Protein 2FO3 (pdb70)

Solvent-accessible surface area: 6412 Å² total; per-residue (Å²): 109,55,20,121,131,11,39,119,50,1,112,116,93,64,6,98,58,8,90,37,92,62,75,118,132,56,142,77,24,2,38,0,81,4,49,3,42,82,112,33,150,9,39,124,79,78,28,88,3,47,0,45,3,30,128,85,20,36,127,112,41,4,95,10,51,3,57,118,170,19,2,186,47,130,76,14,66,105,89,0,66,23,88,35,65,65,24,40,151,86,35,86,54,93,30,36,1,7,26,0,0,86,31,1,6,78,39,9,75

Sequence (109 aa):
YRI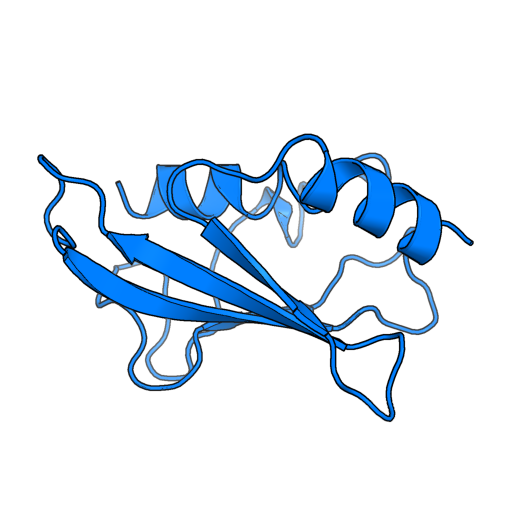QKELHNFLNNPPINCTLDVHPNNIRIWIVKYVGLENTIYANEVYKLKIIFPDDYPLKPPIVYFLQKPPKHTHVYSNGDICLSLLGDDYNPSLLSISGLLVLSIISMLS

CATH classification: 3.10.110.10

Radius of gyration: 13.15 Å; Cα contacts (8 Å, |Δi|>4): 181; chains: 1; bounding box: 30×34×29 Å

Structure (mmCIF, N/CA/C/O backbone):
data_2FO3
#
_entry.id   2FO3
#
_cell.length_a   58.004
_cell.length_b   58.004
_cell.length_c   117.114
_cell.angle_alpha   90.00
_cell.angle_beta   90.00
_cell.angle_gamma   120.00
#
_symmetry.space_group_name_H-M   'P 63 2 2'
#
loop_
_entity.id
_entity.type
_entity.pdbx_description
1 polymer 'Ubiquitin-conjugating enzyme'
2 water water
#
loop_
_atom_site.group_PDB
_atom_site.id
_atom_site.type_symbol
_atom_site.label_atom_id
_atom_site.label_alt_id
_atom_site.label_comp_id
_atom_site.label_asym_id
_atom_site.label_entity_id
_atom_site.label_seq_id
_atom_site.pdbx_PDB_ins_code
_atom_site.Cartn_x
_atom_site.Cartn_y
_atom_site.Cartn_z
_atom_site.occupancy
_atom_site.B_iso_or_equiv
_atom_site.auth_seq_id
_atom_site.auth_comp_id
_atom_site.auth_asym_id
_atom_site.auth_atom_id
_atom_site.pdbx_PDB_model_num
ATOM 1 N N . TYR A 1 9 ? 3.334 16.683 4.129 1.00 35.38 9 TYR A N 1
ATOM 2 C CA . TYR A 1 9 ? 2.423 17.727 3.514 1.00 30.68 9 TYR A CA 1
ATOM 3 C C . TYR A 1 9 ? 2.574 19.099 4.197 1.00 33.79 9 TYR A C 1
ATOM 4 O O . TYR A 1 9 ? 2.747 20.150 3.539 1.00 31.30 9 TYR A O 1
ATOM 6 N N . ARG A 1 10 ? 2.481 19.093 5.526 1.00 31.80 10 ARG A N 1
ATOM 7 C CA . ARG A 1 10 ? 2.725 20.299 6.294 1.00 32.59 10 ARG A CA 1
ATOM 8 C C . ARG A 1 10 ? 4.220 20.744 6.164 1.00 27.96 10 ARG A C 1
ATOM 9 O O . ARG A 1 10 ? 4.508 21.941 6.124 1.00 30.24 10 ARG A O 1
ATOM 17 N N . ILE A 1 11 ? 5.137 19.779 6.060 1.00 26.51 11 ILE A N 1
ATOM 18 C CA . ILE A 1 11 ? 6.571 20.085 5.890 1.00 27.97 11 ILE A CA 1
ATOM 19 C C . ILE A 1 11 ? 6.796 20.902 4.589 1.00 27.84 11 ILE A C 1
ATOM 20 O O . ILE A 1 11 ? 7.501 21.927 4.594 1.00 26.53 11 ILE A O 1
ATOM 25 N N . GLN A 1 12 ? 6.160 20.467 3.501 1.00 27.73 12 GLN A N 1
ATOM 26 C CA . GLN A 1 12 ? 6.252 21.207 2.209 1.00 27.80 12 GLN A CA 1
ATOM 27 C C . GLN A 1 12 ? 5.706 22.651 2.325 1.00 23.03 12 GLN A C 1
ATOM 28 O O . GLN A 1 12 ? 6.302 23.606 1.800 1.00 23.68 12 GLN A O 1
ATOM 34 N N . LYS A 1 13 ? 4.584 22.809 3.035 1.00 21.54 13 LYS A N 1
ATOM 35 C CA . LYS A 1 13 ? 3.997 24.135 3.281 1.00 24.48 13 LYS A CA 1
ATOM 36 C C . LYS A 1 13 ? 4.974 25.023 4.064 1.00 25.36 13 LYS A C 1
ATOM 37 O O . LYS A 1 13 ? 5.210 26.190 3.725 1.00 23.65 13 LYS A O 1
ATOM 43 N N . GLU A 1 14 ? 5.554 24.460 5.128 1.00 23.59 14 GLU A N 1
ATOM 44 C CA . GLU A 1 14 ? 6.575 25.185 5.909 1.00 22.12 14 GLU A CA 1
ATOM 45 C C . GLU A 1 14 ? 7.825 25.546 5.064 1.00 18.69 14 GLU A C 1
ATOM 46 O O . GLU A 1 14 ? 8.414 26.648 5.227 1.00 20.84 14 GLU A O 1
ATOM 52 N N . LEU A 1 15 ? 8.228 24.624 4.185 1.00 25.77 15 LEU A N 1
ATOM 53 C CA . LEU A 1 15 ? 9.393 24.840 3.307 1.00 24.23 15 LEU A CA 1
ATOM 54 C C . LEU A 1 15 ? 9.155 26.051 2.398 1.00 23.36 15 LEU A C 1
ATOM 55 O O . LEU A 1 15 ? 9.985 26.943 2.337 1.00 21.95 15 LEU A O 1
ATOM 60 N N . HIS A 1 16 ? 8.004 26.072 1.714 1.00 25.62 16 HIS A N 1
ATOM 61 C CA . HIS A 1 16 ? 7.578 27.262 0.955 1.00 24.49 16 HIS A CA 1
ATOM 62 C C . HIS A 1 16 ? 7.615 28.502 1.819 1.00 23.32 16 HIS A C 1
ATOM 63 O O . HIS A 1 16 ? 8.152 29.532 1.427 1.00 24.06 16 HIS A O 1
ATOM 70 N N . ASN A 1 17 ? 7.027 28.416 3.015 1.00 24.31 17 ASN A N 1
ATOM 71 C CA . ASN A 1 17 ? 6.977 29.600 3.875 1.00 23.16 17 ASN A CA 1
ATOM 72 C C . ASN A 1 17 ? 8.330 30.130 4.259 1.00 24.71 17 ASN A C 1
ATOM 73 O O . ASN A 1 17 ? 8.559 31.354 4.223 1.00 26.68 17 ASN A O 1
ATOM 78 N N . PHE A 1 18 ? 9.233 29.214 4.626 1.00 23.89 18 PHE A N 1
ATOM 79 C CA . PHE A 1 18 ? 10.574 29.553 5.030 1.00 23.47 18 PHE A CA 1
ATOM 80 C C . PHE A 1 18 ? 11.368 30.137 3.850 1.00 25.00 18 PHE A C 1
ATOM 81 O O . PHE A 1 18 ? 12.049 31.135 4.004 1.00 24.82 18 PHE A O 1
ATOM 89 N N . LEU A 1 19 ? 11.269 29.512 2.679 1.00 25.12 19 LEU A N 1
ATOM 90 C CA . LEU A 1 19 ? 12.041 30.001 1.507 1.00 27.28 19 LEU A CA 1
ATOM 91 C C . LEU A 1 19 ? 11.531 31.336 1.056 1.00 29.28 19 LEU A C 1
ATOM 92 O O . LEU A 1 19 ? 12.303 32.192 0.656 1.00 28.05 19 LEU A O 1
ATOM 97 N N . ASN A 1 20 ? 10.214 31.507 1.115 1.00 31.99 20 ASN A N 1
ATOM 98 C CA . ASN A 1 20 ? 9.599 32.775 0.706 1.00 37.39 20 ASN A CA 1
ATOM 99 C C . ASN A 1 20 ? 9.751 33.884 1.760 1.00 39.19 20 ASN A C 1
ATOM 100 O O . ASN A 1 20 ? 9.979 35.062 1.425 1.00 39.67 20 ASN A O 1
ATOM 105 N N . ASN A 1 21 ? 9.699 33.499 3.033 1.00 36.70 21 ASN A N 1
ATOM 106 C CA . ASN A 1 21 ? 9.798 34.451 4.124 1.00 38.01 21 ASN A CA 1
ATOM 107 C C . ASN A 1 21 ? 10.790 33.950 5.179 1.00 36.07 21 ASN A C 1
ATOM 108 O O . ASN A 1 21 ? 10.377 33.556 6.290 1.00 37.79 21 ASN A O 1
ATOM 113 N N . PRO A 1 22 ? 12.105 33.959 4.847 1.00 34.55 22 PRO A N 1
ATOM 114 C CA . PRO A 1 22 ? 13.078 33.419 5.807 1.00 32.65 22 PRO A CA 1
ATOM 115 C C . PRO A 1 22 ? 13.278 34.366 6.985 1.00 31.25 22 PRO A C 1
ATOM 116 O O . PRO A 1 22 ? 13.188 35.583 6.808 1.00 34.97 22 PRO A O 1
ATOM 120 N N . PRO A 1 23 ? 13.555 33.827 8.180 1.00 31.99 23 PRO A N 1
ATOM 121 C CA . PRO A 1 23 ? 13.877 34.709 9.298 1.00 29.83 23 PRO A CA 1
ATOM 122 C C . PRO A 1 23 ? 15.089 35.569 8.961 1.00 30.75 23 PRO A C 1
ATOM 123 O O . PRO A 1 23 ? 15.953 35.155 8.171 1.00 28.4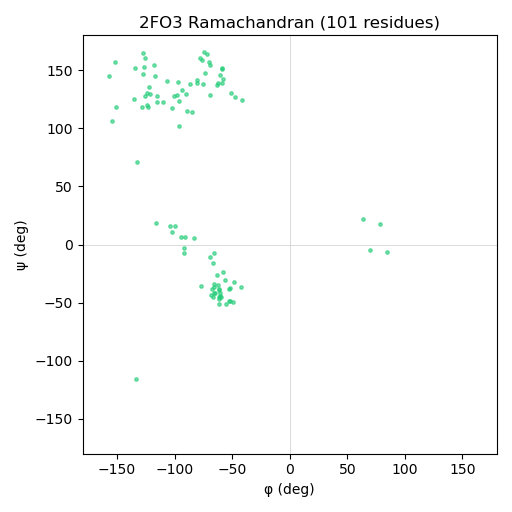6 23 PRO A O 1
ATOM 127 N N . ILE A 1 24 ? 15.168 36.748 9.560 1.00 31.67 24 ILE A N 1
ATOM 128 C CA . ILE A 1 24 ? 16.314 37.655 9.365 1.00 31.53 24 ILE A CA 1
ATOM 129 C C . ILE A 1 24 ? 17.703 36.984 9.592 1.00 33.22 24 ILE A C 1
ATOM 130 O O . ILE A 1 24 ? 17.947 36.306 10.620 1.00 30.63 24 ILE A O 1
ATOM 135 N N . ASN A 1 25 ? 18.603 37.180 8.612 1.00 31.08 25 ASN A N 1
ATOM 136 C CA . ASN A 1 25 ? 19.972 36.630 8.643 1.00 27.02 25 ASN A CA 1
ATOM 137 C C . ASN A 1 25 ? 20.048 35.091 8.640 1.00 27.61 25 ASN A C 1
ATOM 138 O O . ASN A 1 25 ? 21.051 34.521 9.088 1.00 29.49 25 ASN A O 1
ATOM 143 N N . CYS A 1 26 ? 18.988 34.434 8.167 1.00 28.25 26 CYS A N 1
ATOM 144 C CA . CYS A 1 26 ? 18.941 32.986 8.100 1.00 27.81 26 CYS A CA 1
ATOM 145 C C . CYS A 1 26 ? 18.816 32.481 6.678 1.00 29.49 26 CYS A C 1
ATOM 146 O O . CYS A 1 26 ? 18.149 33.099 5.842 1.00 29.27 26 CYS A O 1
ATOM 149 N N . THR A 1 27 ? 19.439 31.350 6.417 1.00 27.66 27 THR A N 1
ATOM 150 C CA . THR A 1 27 ? 19.302 30.671 5.151 1.00 26.47 27 THR A CA 1
ATOM 151 C C . THR A 1 27 ? 19.083 29.194 5.454 1.00 28.58 27 THR A C 1
ATOM 152 O O . THR A 1 27 ? 19.533 28.675 6.495 1.00 30.34 27 THR A O 1
ATOM 156 N N . LEU A 1 28 ? 18.394 28.522 4.560 1.00 24.97 28 LEU A N 1
ATOM 157 C CA . LEU A 1 28 ? 17.987 27.152 4.808 1.00 24.07 28 LEU A CA 1
ATOM 158 C C . LEU A 1 28 ? 18.770 26.154 4.017 1.00 26.34 28 LEU A C 1
ATOM 159 O O . LEU A 1 28 ? 19.075 26.382 2.852 1.00 26.93 28 LEU A O 1
ATOM 164 N N . ASP A 1 29 ? 19.094 25.038 4.655 1.00 24.13 29 ASP A N 1
ATOM 165 C CA . ASP A 1 29 ? 19.470 23.832 3.918 1.00 28.02 29 ASP A CA 1
ATOM 166 C C . ASP A 1 29 ? 18.598 22.673 4.367 1.00 26.55 29 ASP A C 1
ATOM 167 O O . ASP A 1 29 ? 17.966 22.733 5.441 1.00 25.64 29 ASP A O 1
ATOM 172 N N . VAL A 1 30 ? 18.523 21.637 3.546 1.00 21.55 30 VAL A N 1
ATOM 173 C CA . VAL A 1 30 ? 17.780 20.437 3.899 1.00 23.50 30 VAL A CA 1
ATOM 174 C C . VAL A 1 30 ? 18.682 19.205 3.747 1.00 24.81 30 VAL A C 1
ATOM 175 O O . VAL A 1 30 ? 19.621 19.210 2.932 1.00 24.78 30 VAL A O 1
ATOM 179 N N . HIS A 1 31 ? 18.412 18.159 4.512 1.00 25.47 31 HIS A N 1
ATOM 180 C CA . HIS A 1 31 ? 19.185 16.924 4.345 1.00 28.23 31 HIS A CA 1
ATOM 181 C C . HIS A 1 31 ? 18.827 16.260 2.996 1.00 26.77 31 HIS A C 1
ATOM 182 O O . HIS A 1 31 ? 17.645 16.054 2.713 1.00 26.05 31 HIS A O 1
ATOM 189 N N . PRO A 1 32 ? 19.855 15.916 2.158 1.00 29.52 32 PRO A N 1
ATOM 190 C CA . PRO A 1 32 ? 19.577 15.342 0.803 1.00 28.15 32 PRO A CA 1
ATOM 191 C C . PRO A 1 32 ? 18.847 14.002 0.844 1.00 29.28 32 PRO A C 1
ATOM 192 O O . PRO A 1 32 ? 18.151 13.644 -0.120 1.00 32.26 32 PRO A O 1
ATOM 196 N N . ASN A 1 33 ? 19.017 13.255 1.942 1.00 26.98 33 ASN A N 1
ATOM 197 C CA . ASN A 1 33 ? 18.393 11.913 2.083 1.00 31.13 33 ASN A CA 1
ATOM 198 C C . ASN A 1 33 ? 17.366 11.793 3.214 1.00 30.79 33 ASN A C 1
ATOM 199 O O . ASN A 1 33 ? 17.057 10.688 3.652 1.00 28.69 33 ASN A O 1
ATOM 204 N N . ASN A 1 34 ? 16.850 12.920 3.699 1.00 28.25 34 ASN A N 1
ATOM 205 C CA . ASN A 1 34 ? 15.860 12.885 4.788 1.00 26.11 34 ASN A CA 1
ATOM 206 C C . ASN A 1 34 ? 15.002 14.169 4.707 1.00 25.05 34 ASN A C 1
ATOM 207 O O . ASN A 1 34 ? 15.482 15.277 5.004 1.00 26.22 34 ASN A O 1
ATOM 212 N N . ILE A 1 35 ? 13.769 14.012 4.253 1.00 26.92 35 ILE A N 1
ATOM 213 C CA . ILE A 1 35 ? 12.857 15.157 4.095 1.00 31.33 35 ILE A CA 1
ATOM 214 C C . ILE A 1 35 ? 12.489 15.767 5.457 1.00 29.89 35 ILE A C 1
ATOM 215 O O . ILE A 1 35 ? 11.972 16.883 5.526 1.00 31.02 35 ILE A O 1
ATOM 220 N N . ARG A 1 36 ? 12.752 15.012 6.524 1.00 28.50 36 ARG A N 1
ATOM 221 C CA . ARG A 1 36 ? 12.343 15.412 7.880 1.00 28.90 36 ARG A CA 1
ATOM 222 C C . ARG A 1 36 ? 13.430 16.152 8.668 1.00 26.19 36 ARG A C 1
ATOM 223 O O . ARG A 1 36 ? 13.245 16.462 9.851 1.00 27.06 36 ARG A O 1
ATOM 231 N N . ILE A 1 37 ? 14.554 16.466 8.017 1.00 25.59 37 ILE A N 1
ATOM 232 C CA . ILE A 1 37 ? 15.630 17.225 8.676 1.00 26.33 37 ILE A CA 1
ATOM 233 C C . ILE A 1 37 ? 16.028 18.486 7.870 1.00 26.39 37 ILE A C 1
ATOM 234 O O . ILE A 1 37 ? 16.331 18.395 6.662 1.00 24.48 37 ILE A O 1
ATOM 239 N N . TRP A 1 38 ? 16.033 19.633 8.549 1.00 23.01 38 TRP A N 1
ATOM 240 C CA . TRP A 1 38 ? 16.513 20.906 8.001 1.00 20.87 38 TRP A CA 1
ATOM 241 C C . TRP A 1 38 ? 17.698 21.393 8.811 1.00 20.80 38 TRP A C 1
ATOM 242 O O . TRP A 1 38 ? 17.817 21.087 9.987 1.00 23.79 38 TRP A O 1
ATOM 253 N N . ILE A 1 39 ? 18.552 22.195 8.197 1.00 20.96 39 ILE A N 1
ATOM 254 C CA . ILE A 1 39 ? 19.618 22.879 8.905 1.00 25.02 39 ILE A CA 1
ATOM 255 C C . ILE A 1 39 ? 19.517 24.338 8.532 1.00 24.47 39 ILE A C 1
ATOM 256 O O . ILE A 1 39 ? 19.647 24.712 7.354 1.00 21.91 39 ILE A O 1
ATOM 261 N N . VAL A 1 40 ? 19.276 25.154 9.539 1.00 21.73 40 VAL A N 1
ATOM 262 C CA . VAL A 1 40 ? 19.199 26.595 9.363 1.00 24.00 40 VAL A CA 1
ATOM 263 C C . VAL A 1 40 ? 20.511 27.273 9.794 1.00 26.18 40 VAL A C 1
ATOM 264 O O . VAL A 1 40 ? 21.022 27.052 10.913 1.00 26.67 40 VAL A O 1
ATOM 268 N N . LYS A 1 41 ? 21.065 28.088 8.902 1.00 21.77 41 LYS A N 1
ATOM 269 C CA . LYS A 1 41 ? 22.252 28.894 9.203 1.00 25.54 41 LYS A CA 1
ATOM 270 C C . LYS A 1 41 ? 21.841 30.308 9.623 1.00 25.35 41 LYS A C 1
ATOM 271 O O . LYS A 1 41 ? 21.142 31.000 8.888 1.00 26.85 41 LYS A O 1
ATOM 277 N N . TYR A 1 42 ? 22.267 30.716 10.808 1.00 23.30 42 TYR A N 1
ATOM 278 C CA . TYR A 1 42 ? 22.025 32.053 11.288 1.00 27.20 42 TYR A CA 1
ATOM 279 C C . TYR A 1 42 ? 23.352 32.773 11.428 1.00 28.79 42 TYR A C 1
ATOM 280 O O . TYR A 1 42 ? 24.287 32.255 12.034 1.00 28.45 42 TYR A O 1
ATOM 289 N N . VAL A 1 43 ? 23.438 33.959 10.823 1.00 31.34 43 VAL A N 1
ATOM 290 C CA . VAL A 1 43 ? 24.609 34.834 10.990 1.00 31.02 43 VAL A CA 1
ATOM 291 C C . VAL A 1 43 ? 24.202 35.904 11.969 1.00 32.59 43 VAL A C 1
ATOM 292 O O . VAL A 1 43 ? 23.269 36.651 11.716 1.00 33.96 43 VAL A O 1
ATOM 296 N N . GLY A 1 44 ? 24.884 35.940 13.107 1.00 33.89 44 GLY A N 1
ATOM 297 C CA . GLY A 1 44 ? 24.575 36.858 14.205 1.00 34.66 44 GLY A CA 1
ATOM 298 C C . GLY A 1 44 ? 24.365 38.289 13.766 1.00 37.31 44 GLY A C 1
ATOM 299 O O . GLY A 1 44 ? 25.209 38.881 13.062 1.00 34.78 44 GLY A O 1
ATOM 300 N N . LEU A 1 45 ? 23.237 38.843 14.166 1.00 33.29 45 LEU A N 1
ATOM 301 C CA . LEU A 1 45 ? 22.911 40.224 13.823 1.00 36.55 45 LEU A CA 1
ATOM 302 C C . LEU A 1 45 ? 23.885 41.259 14.378 1.00 38.20 45 LEU A C 1
ATOM 303 O O . LEU A 1 45 ? 24.348 41.165 15.525 1.00 38.45 45 LEU A O 1
ATOM 308 N N . GLU A 1 46 ? 24.191 42.247 13.549 1.00 42.18 46 GLU A N 1
ATOM 309 C CA . GLU A 1 46 ? 24.932 43.420 13.998 1.00 46.94 46 GLU A CA 1
ATOM 310 C C . GLU A 1 46 ? 24.133 44.059 15.146 1.00 46.06 46 GLU A C 1
ATOM 311 O O . GLU A 1 46 ? 22.898 44.053 15.133 1.00 48.16 46 GLU A O 1
ATOM 313 N N . ASN A 1 47 ? 24.846 44.560 16.151 1.00 48.14 47 ASN A N 1
ATOM 314 C CA . ASN A 1 47 ? 24.237 45.211 17.327 1.00 48.60 47 ASN A CA 1
ATOM 315 C C . ASN A 1 47 ? 23.662 44.233 18.370 1.00 47.63 47 ASN A C 1
ATOM 316 O O . ASN A 1 47 ? 22.844 44.613 19.216 1.00 47.25 47 ASN A O 1
ATOM 318 N N . THR A 1 48 ? 24.089 42.974 18.280 1.00 45.58 48 THR A N 1
ATOM 319 C CA . THR A 1 48 ? 23.799 41.964 19.300 1.00 43.51 48 THR A CA 1
ATOM 320 C C . THR A 1 48 ? 25.152 41.374 19.685 1.00 42.74 48 THR A C 1
ATOM 321 O O . THR A 1 48 ? 26.136 41.568 18.963 1.00 40.13 48 THR A O 1
ATOM 325 N N . ILE A 1 49 ? 25.210 40.659 20.810 1.00 44.45 49 ILE A N 1
ATOM 326 C CA . ILE A 1 49 ? 26.477 40.081 21.281 1.00 46.91 49 ILE A CA 1
ATOM 327 C C . ILE A 1 49 ? 27.005 38.917 20.403 1.00 46.46 49 ILE A C 1
ATOM 328 O O . ILE A 1 49 ? 28.155 38.483 20.557 1.00 47.67 49 ILE A O 1
ATOM 333 N N . TYR A 1 50 ? 26.174 38.424 19.486 1.00 42.73 50 TYR A N 1
ATOM 334 C CA . TYR A 1 50 ? 26.581 37.334 18.589 1.00 39.38 50 TYR A CA 1
ATOM 335 C C . TYR A 1 50 ? 26.924 37.829 17.182 1.00 39.00 50 TYR A C 1
ATOM 336 O O . TYR A 1 50 ? 27.072 37.027 16.258 1.00 35.32 50 TYR A O 1
ATOM 345 N N . ALA A 1 51 ? 27.031 39.144 17.030 1.00 40.53 51 ALA A N 1
ATOM 346 C CA . ALA A 1 51 ? 27.310 39.790 15.729 1.00 42.53 51 ALA A CA 1
ATOM 347 C C . ALA A 1 51 ? 28.363 39.072 14.887 1.00 41.97 51 ALA A C 1
ATOM 348 O O . ALA A 1 51 ? 29.476 38.816 15.359 1.00 41.92 51 ALA A O 1
ATOM 350 N N . ASN A 1 52 ? 27.979 38.728 13.649 1.00 40.26 52 ASN A N 1
ATOM 351 C CA . ASN A 1 52 ? 28.869 38.110 12.657 1.00 43.59 52 ASN A CA 1
ATOM 352 C C . ASN A 1 52 ? 29.296 36.666 12.944 1.00 44.15 52 ASN A C 1
ATOM 353 O O . ASN A 1 52 ? 29.970 36.053 12.125 1.00 46.71 52 ASN A O 1
ATOM 358 N N . GLU A 1 53 ? 28.905 36.130 14.099 1.00 41.54 53 GLU A N 1
ATOM 359 C CA . GLU A 1 53 ? 29.198 34.736 14.435 1.00 40.66 53 GLU A CA 1
ATOM 360 C C . GLU A 1 53 ? 28.186 33.812 13.737 1.00 36.98 53 GLU A C 1
ATOM 361 O O . GLU A 1 53 ? 27.007 34.132 13.656 1.00 38.82 53 GLU A O 1
ATOM 367 N N . VAL A 1 54 ? 28.647 32.665 13.247 1.00 33.29 54 VAL A N 1
ATOM 368 C CA . VAL A 1 54 ? 27.768 31.748 12.535 1.00 34.72 54 VAL A CA 1
ATOM 369 C C . VAL A 1 54 ? 27.297 30.666 13.471 1.00 35.86 54 VAL A C 1
ATOM 370 O O . VAL A 1 54 ? 28.111 30.055 14.169 1.00 34.59 54 VAL A O 1
ATOM 374 N N . TYR A 1 55 ? 25.972 30.463 13.516 1.00 30.60 55 TYR A N 1
ATOM 375 C CA . TYR A 1 55 ? 25.378 29.358 14.262 1.00 32.54 55 TYR A CA 1
ATOM 376 C C . TYR A 1 55 ? 24.443 28.562 13.370 1.00 30.25 55 TYR A C 1
ATOM 377 O O . TYR A 1 55 ? 23.794 29.109 12.471 1.00 33.28 55 TYR A O 1
ATOM 386 N N . LYS A 1 56 ? 24.385 27.265 13.611 1.00 29.42 56 LYS A N 1
ATOM 387 C CA . LYS A 1 56 ? 23.560 26.374 12.821 1.00 27.14 56 LYS A CA 1
ATOM 388 C C . LYS A 1 56 ? 22.562 25.655 13.702 1.00 29.88 56 LYS A C 1
ATOM 389 O O . LYS A 1 56 ? 22.915 25.075 14.716 1.00 29.68 56 LYS A O 1
ATOM 395 N N . LEU A 1 57 ? 21.314 25.700 13.281 1.00 24.43 57 LEU A N 1
ATOM 396 C CA . LEU A 1 57 ? 20.200 25.124 14.025 1.00 27.38 57 LEU A CA 1
ATOM 397 C C . LEU A 1 57 ? 19.693 23.899 13.269 1.00 25.52 57 LEU A C 1
ATOM 398 O O . LEU A 1 57 ? 19.290 23.984 12.069 1.00 28.06 57 LEU A O 1
ATOM 403 N N . LYS A 1 58 ? 19.692 22.760 13.938 1.00 21.30 58 LYS A N 1
ATOM 404 C CA . LYS A 1 58 ? 19.146 21.546 13.330 1.00 22.39 58 LYS A CA 1
ATOM 405 C C . LYS A 1 58 ? 17.680 21.386 13.736 1.00 24.58 58 LYS A C 1
ATOM 406 O O . LYS A 1 58 ? 17.340 21.531 14.914 1.00 23.14 58 LYS A O 1
ATOM 412 N N . ILE A 1 59 ? 16.844 21.096 12.755 1.00 23.06 59 ILE A N 1
ATOM 413 C CA . ILE A 1 59 ? 15.411 20.977 12.933 1.00 22.14 59 ILE A CA 1
ATOM 414 C C . ILE A 1 59 ? 14.948 19.610 12.475 1.00 25.10 59 ILE A C 1
ATOM 415 O O . ILE A 1 59 ? 15.119 19.245 11.326 1.00 25.72 59 ILE A O 1
ATOM 420 N N . ILE A 1 60 ? 14.387 18.833 13.401 1.00 22.95 60 ILE A N 1
ATOM 421 C CA . ILE A 1 60 ? 13.892 17.499 13.062 1.00 22.29 60 ILE A CA 1
ATOM 422 C C . ILE A 1 60 ? 12.400 17.412 13.227 1.00 25.40 60 ILE A C 1
ATOM 423 O O . ILE A 1 60 ? 11.863 17.650 14.330 1.00 24.50 60 ILE A O 1
ATOM 428 N N . PHE A 1 61 ? 11.717 17.053 12.152 1.00 21.48 61 PHE A N 1
ATOM 429 C CA . PHE A 1 61 ? 10.263 16.861 12.202 1.00 22.26 61 PHE A CA 1
ATOM 430 C C . PHE A 1 61 ? 9.925 15.412 12.574 1.00 24.97 61 PHE A C 1
ATOM 431 O O . PHE A 1 61 ? 10.247 14.491 11.803 1.00 29.21 61 PHE A O 1
ATOM 439 N N . PRO A 1 62 ? 9.298 15.210 13.762 1.00 24.95 62 PRO A N 1
ATOM 440 C CA . PRO A 1 62 ? 8.929 13.873 14.201 1.00 29.64 62 PRO A CA 1
ATOM 441 C C . PRO A 1 62 ? 7.755 13.326 13.389 1.00 32.48 62 PRO A C 1
ATOM 442 O O . PRO A 1 62 ? 7.056 14.073 12.687 1.00 28.85 62 PRO A O 1
ATOM 446 N N . ASP A 1 63 ? 7.551 12.021 13.481 1.00 35.97 63 ASP A N 1
ATOM 447 C CA . ASP A 1 63 ? 6.487 11.372 12.754 1.00 39.07 63 ASP A CA 1
ATOM 448 C C . ASP A 1 63 ? 5.082 11.952 13.042 1.00 38.92 63 ASP A C 1
ATOM 449 O O . ASP A 1 63 ? 4.199 11.918 12.163 1.00 40.32 63 ASP A O 1
ATOM 454 N N . ASP A 1 64 ? 4.880 12.455 14.260 1.00 37.11 64 ASP A N 1
ATOM 455 C CA . ASP A 1 64 ? 3.593 13.048 14.671 1.00 37.36 64 ASP A CA 1
ATOM 456 C C . ASP A 1 64 ? 3.494 14.561 14.416 1.00 34.99 64 ASP A C 1
ATOM 457 O O . ASP A 1 64 ? 2.515 15.210 14.840 1.00 33.68 64 ASP A O 1
ATOM 462 N N . TYR A 1 65 ? 4.504 15.125 13.740 1.00 28.77 65 TYR A N 1
ATOM 463 C CA . TYR A 1 65 ? 4.451 16.536 13.345 1.00 28.51 65 TYR A CA 1
ATOM 464 C C . TYR A 1 65 ? 3.199 16.751 12.457 1.00 28.29 65 TYR A C 1
ATOM 465 O O . TYR A 1 65 ? 2.919 15.930 11.561 1.00 30.94 65 TYR A O 1
ATOM 474 N N . PRO A 1 66 ? 2.470 17.875 12.648 1.00 29.99 66 PRO A N 1
ATOM 475 C CA . PRO A 1 66 ? 2.680 19.041 13.486 1.00 26.99 66 PRO A CA 1
ATOM 476 C C . PRO A 1 66 ? 2.066 19.016 14.901 1.00 26.16 66 PRO A C 1
ATOM 477 O O . PRO A 1 66 ? 2.267 19.960 15.656 1.00 27.93 66 PRO A O 1
ATOM 481 N N . LEU A 1 67 ? 1.335 17.966 15.254 1.00 26.75 67 LEU A N 1
ATOM 482 C CA . LEU A 1 67 ? 0.734 17.888 16.603 1.00 26.67 67 LEU A CA 1
ATOM 483 C C . LEU A 1 67 ? 1.837 17.793 17.645 1.00 26.41 67 LEU A C 1
ATOM 484 O O . LEU A 1 67 ? 1.754 18.366 18.715 1.00 26.69 67 LEU A O 1
ATOM 489 N N .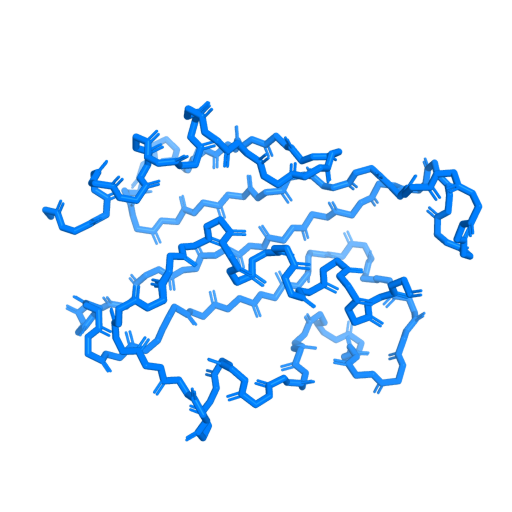 LYS A 1 68 ? 2.894 17.089 17.296 1.00 28.04 68 LYS A N 1
ATOM 490 C CA . LYS A 1 68 ? 4.089 17.098 18.103 1.00 33.18 68 LYS A CA 1
ATOM 491 C C . LYS A 1 68 ? 5.068 18.128 17.502 1.00 30.75 68 LYS A C 1
ATOM 492 O O . LYS A 1 68 ? 5.175 18.255 16.262 1.00 28.60 68 LYS A O 1
ATOM 498 N N . PRO A 1 69 ? 5.750 18.892 18.376 1.00 29.24 69 PRO A N 1
ATOM 499 C CA . PRO A 1 69 ? 6.633 19.958 17.922 1.00 28.20 69 PRO A CA 1
ATOM 500 C C . PRO A 1 69 ? 7.900 19.443 17.232 1.00 27.19 69 PRO A C 1
ATOM 501 O O . PRO A 1 69 ? 8.326 18.283 17.478 1.00 23.84 69 PRO A O 1
ATOM 505 N N . PRO A 1 70 ? 8.520 20.289 16.378 1.00 27.74 70 PRO A N 1
ATOM 506 C CA . PRO A 1 70 ? 9.782 19.814 15.805 1.00 27.15 70 PRO A CA 1
ATOM 507 C C . PRO A 1 70 ? 10.818 19.781 16.923 1.00 24.71 70 PRO A C 1
ATOM 508 O O . PRO A 1 70 ? 10.663 20.493 17.939 1.00 24.36 70 PRO A O 1
ATOM 512 N N . ILE A 1 71 ? 11.826 18.940 16.789 1.00 24.74 71 ILE A N 1
ATOM 513 C CA . ILE A 1 71 ? 12.954 18.993 17.721 1.00 27.41 71 ILE A CA 1
ATOM 514 C C . ILE A 1 71 ? 13.968 19.976 17.111 1.00 26.53 71 ILE A C 1
ATOM 515 O O . ILE A 1 71 ? 14.315 19.864 15.905 1.00 25.48 71 ILE A O 1
ATOM 520 N N . VAL A 1 72 ? 14.428 20.946 17.910 1.00 23.34 72 VAL A N 1
ATOM 521 C CA . VAL A 1 72 ? 15.324 22.029 17.395 1.00 27.04 72 VAL A CA 1
ATOM 522 C C . VAL A 1 72 ? 16.457 22.256 18.362 1.00 32.85 72 VAL A C 1
ATOM 523 O O . VAL A 1 72 ? 16.219 22.500 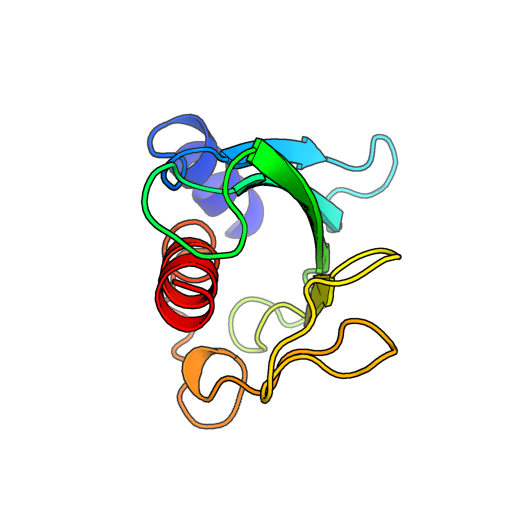19.572 1.00 35.96 72 VAL A O 1
ATOM 527 N N . TYR A 1 73 ? 17.691 22.176 17.859 1.00 26.37 73 TYR A N 1
ATOM 528 C CA . TYR A 1 73 ? 18.848 22.453 18.684 1.00 28.88 73 TYR A CA 1
ATOM 529 C C . TYR A 1 73 ? 20.014 22.988 17.850 1.00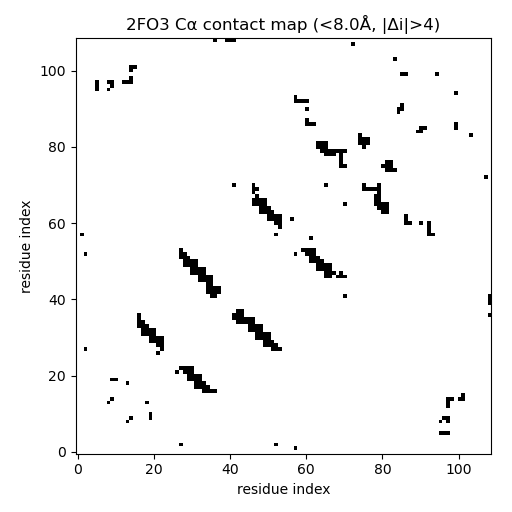 29.56 73 TYR A C 1
ATOM 530 O O . TYR A 1 73 ? 20.075 22.751 16.632 1.00 29.86 73 TYR A O 1
ATOM 539 N N . PHE A 1 74 ? 20.929 23.697 18.510 1.00 26.20 74 PHE A N 1
ATOM 540 C CA . PHE A 1 74 ? 22.105 24.262 17.831 1.00 27.34 74 PHE A CA 1
ATOM 541 C C . PHE A 1 74 ? 23.207 23.234 17.626 1.00 30.82 74 PHE A C 1
ATOM 542 O O . PHE A 1 74 ? 23.496 22.418 18.524 1.00 28.55 74 PHE A O 1
ATOM 550 N N . LEU A 1 75 ? 23.829 23.268 16.443 1.00 29.18 75 LEU A N 1
ATOM 551 C CA . LEU A 1 75 ? 24.974 22.411 16.177 1.00 30.23 75 LEU A CA 1
ATOM 552 C C . LEU A 1 75 ? 26.164 22.984 16.918 1.00 26.68 75 LEU A C 1
ATOM 553 O O . LEU A 1 75 ? 26.108 24.123 17.407 1.00 30.01 75 LEU A O 1
ATOM 558 N N . GLN A 1 76 ? 27.231 22.204 17.049 1.00 31.65 76 GLN A N 1
ATOM 559 C CA . GLN A 1 76 ? 28.417 22.644 17.770 1.00 30.88 76 GLN A CA 1
ATOM 560 C C . GLN A 1 76 ? 29.213 23.641 16.946 1.00 30.71 76 GLN A C 1
ATOM 561 O O . GLN A 1 76 ? 29.315 23.454 15.743 1.00 33.65 76 GLN A O 1
ATOM 567 N N . LYS A 1 77 ? 29.740 24.731 17.540 1.00 32.00 77 LYS A N 1
ATOM 568 C CA . LYS A 1 77 ? 29.539 25.124 18.949 1.00 31.25 77 LYS A CA 1
ATOM 569 C C . LYS A 1 77 ? 28.276 25.964 19.077 1.00 32.08 77 LYS A C 1
ATOM 570 O O . LYS A 1 77 ? 28.047 26.857 18.262 1.00 26.41 77 LYS A O 1
ATOM 576 N N . PRO A 1 78 ? 27.465 25.711 20.129 1.00 30.78 78 PRO A N 1
ATOM 577 C CA . PRO A 1 78 ? 26.277 26.549 20.223 1.00 28.06 78 PRO A CA 1
ATOM 578 C C . PRO A 1 78 ? 26.571 27.967 20.785 1.00 31.70 78 PRO A C 1
ATOM 579 O O . PRO A 1 78 ? 27.613 28.188 21.467 1.00 29.75 78 PRO A O 1
ATOM 583 N N . PRO A 1 79 ? 25.646 28.923 20.537 1.00 30.23 79 PRO A N 1
ATOM 584 C CA . PRO A 1 79 ? 25.829 30.241 21.105 1.00 30.72 79 PRO A CA 1
ATOM 585 C C . PRO A 1 79 ? 25.848 30.064 22.599 1.00 30.94 79 PRO A C 1
ATOM 586 O O . PRO A 1 79 ? 25.173 29.170 23.116 1.00 31.88 79 PRO A O 1
ATOM 590 N N . LYS A 1 80 ? 26.642 30.867 23.284 1.00 30.31 80 LYS A N 1
ATOM 591 C CA . LYS A 1 80 ? 26.670 30.831 24.738 1.00 30.19 80 LYS A CA 1
ATOM 592 C C . LYS A 1 80 ? 25.569 31.714 25.207 1.00 30.21 80 LYS A C 1
ATOM 593 O O . LYS A 1 80 ? 25.602 32.934 24.961 1.00 28.06 80 LYS A O 1
ATOM 599 N N . HIS A 1 81 ? 24.572 31.077 25.847 1.00 28.93 81 HIS A N 1
ATOM 600 C CA . HIS A 1 81 ? 23.338 31.717 26.264 1.00 30.69 81 HIS A CA 1
ATOM 601 C C . HIS A 1 81 ? 22.715 30.928 27.404 1.00 30.56 81 HIS A C 1
ATOM 602 O O . HIS A 1 81 ? 22.770 29.691 27.435 1.00 27.97 81 HIS A O 1
ATOM 609 N N . THR A 1 82 ? 22.092 31.646 28.334 1.00 31.86 82 THR A N 1
ATOM 610 C CA . THR A 1 82 ? 21.429 31.035 29.491 1.00 33.88 82 THR A CA 1
ATOM 611 C C . THR A 1 82 ? 20.448 29.922 29.122 1.00 30.54 82 THR A C 1
ATOM 612 O O . THR A 1 82 ? 20.361 28.917 29.820 1.00 31.35 82 THR A O 1
ATOM 616 N N . HIS A 1 83 ? 19.725 30.100 28.013 1.00 29.79 83 HIS A N 1
ATOM 617 C CA . HIS A 1 83 ? 18.707 29.132 27.558 1.00 29.52 83 HIS A CA 1
ATOM 618 C C . HIS A 1 83 ? 19.179 28.181 26.452 1.00 31.72 83 HIS A C 1
ATOM 619 O O . HIS A 1 83 ? 18.361 27.518 25.779 1.00 31.33 83 HIS A O 1
ATOM 626 N N . VAL A 1 84 ? 20.482 28.107 26.257 1.00 28.09 84 VAL A N 1
ATOM 627 C CA . VAL A 1 84 ? 21.031 27.135 25.323 1.00 25.77 84 VAL A CA 1
ATOM 628 C C . VAL A 1 84 ? 22.029 26.306 26.099 1.00 27.34 84 VAL A C 1
ATOM 629 O O . VAL A 1 84 ? 22.995 26.852 26.645 1.00 31.18 84 VAL A O 1
ATOM 633 N N . TYR A 1 85 ? 21.776 25.011 26.159 1.00 27.19 85 TYR A N 1
ATOM 634 C CA . TYR A 1 85 ? 22.645 24.074 26.870 1.00 29.49 85 TYR A CA 1
ATOM 635 C C . TYR A 1 85 ? 23.927 23.787 26.051 1.00 33.72 85 TYR A C 1
ATOM 636 O O . TYR A 1 85 ? 23.961 23.999 24.814 1.00 28.66 85 TYR A O 1
ATOM 639 N N . SER A 1 86 ? 24.987 23.327 26.740 1.00 32.50 86 SER A N 1
ATOM 640 C CA . SER A 1 86 ? 26.237 22.907 26.064 1.00 31.39 86 SER A CA 1
ATOM 641 C C . SER A 1 86 ? 26.004 21.945 24.860 1.00 32.82 86 SER A C 1
ATOM 642 O O . SER A 1 86 ? 26.765 21.984 23.876 1.00 35.00 86 SER A O 1
ATOM 645 N N . ASN A 1 87 ? 24.967 21.100 24.930 1.00 28.77 87 ASN A N 1
ATOM 646 C CA . ASN A 1 87 ? 24.636 20.193 23.829 1.00 30.22 87 ASN A CA 1
ATOM 647 C C . ASN A 1 87 ? 23.768 20.843 22.697 1.00 29.74 87 ASN A C 1
ATOM 648 O O . ASN A 1 87 ? 23.320 20.158 21.750 1.00 31.50 87 ASN A O 1
ATOM 653 N N . GLY A 1 88 ? 23.552 22.147 22.820 1.00 31.64 88 GLY A N 1
ATOM 654 C CA . GLY A 1 88 ? 22.784 22.919 21.841 1.00 27.26 88 GLY A CA 1
ATOM 655 C C . GLY A 1 88 ? 21.281 22.896 22.049 1.00 28.60 88 GLY A C 1
ATOM 656 O O . GLY A 1 88 ? 20.576 23.609 21.356 1.00 25.39 88 GLY A O 1
ATOM 657 N N . ASP A 1 89 ? 20.775 22.086 22.993 1.00 29.67 89 ASP A N 1
ATOM 658 C CA . ASP A 1 89 ? 19.311 22.090 23.321 1.00 27.79 89 ASP A CA 1
ATOM 659 C C . ASP A 1 89 ? 18.865 23.457 23.760 1.00 27.20 89 ASP A C 1
ATOM 660 O O . ASP A 1 89 ? 19.635 24.211 24.351 1.00 26.27 89 ASP A O 1
ATOM 665 N N . ILE A 1 90 ? 17.596 23.777 23.523 1.00 24.59 90 ILE A N 1
ATOM 666 C CA . ILE A 1 90 ? 17.135 25.131 23.763 1.00 24.32 90 ILE A CA 1
ATOM 667 C C . ILE A 1 90 ? 15.992 25.040 24.751 1.00 25.84 90 ILE A C 1
ATOM 668 O O . ILE A 1 90 ? 15.111 24.182 24.616 1.00 25.78 90 ILE A O 1
ATOM 673 N N . CYS A 1 91 ? 16.026 25.937 25.737 1.00 25.04 91 CYS A N 1
ATOM 674 C CA . CYS A 1 91 ? 14.945 26.084 26.693 1.00 29.18 91 CYS A CA 1
ATOM 675 C C . CYS A 1 91 ? 14.063 27.220 26.196 1.00 26.49 91 CYS A C 1
ATOM 676 O O . CYS A 1 91 ? 14.404 28.396 26.333 1.00 28.73 91 CYS A O 1
ATOM 679 N N . LEU A 1 92 ? 12.932 26.858 25.593 1.00 31.41 92 LEU A N 1
ATOM 680 C CA . LEU A 1 92 ? 12.010 27.838 25.005 1.00 32.95 92 LEU A CA 1
ATOM 681 C C . LEU A 1 92 ? 10.602 27.283 25.058 1.00 29.77 92 LEU A C 1
ATOM 682 O O . LEU A 1 92 ? 10.321 26.264 24.438 1.00 27.55 92 LEU A O 1
ATOM 687 N N . SER A 1 93 ? 9.714 27.974 25.786 1.00 28.70 93 SER A N 1
ATOM 688 C CA . SER A 1 93 ? 8.325 27.533 25.966 1.00 31.31 93 SER A CA 1
ATOM 689 C C . SER A 1 93 ? 7.601 27.243 24.649 1.00 24.63 93 SER A C 1
ATOM 690 O O . SER A 1 93 ? 6.822 26.293 24.576 1.00 25.87 93 SER A O 1
ATOM 693 N N . LEU A 1 94 ? 7.853 28.065 23.617 1.00 25.69 94 LEU A N 1
ATOM 694 C CA . LEU A 1 94 ? 7.192 27.858 22.299 1.00 29.14 94 LEU A CA 1
ATOM 695 C C . LEU A 1 94 ? 7.467 26.482 21.700 1.00 31.88 94 LEU A C 1
ATOM 696 O O . LEU A 1 94 ? 6.686 25.987 20.881 1.00 32.30 94 LEU A O 1
ATOM 701 N N . LEU A 1 95 ? 8.576 25.866 22.118 1.00 31.35 95 LEU A N 1
ATOM 702 C CA . LEU A 1 95 ? 8.984 24.539 21.640 1.00 33.45 95 LEU A CA 1
ATOM 703 C C . LEU A 1 95 ? 8.456 23.415 22.508 1.00 35.96 95 LEU A C 1
ATOM 704 O O . LEU A 1 95 ? 8.629 22.238 22.184 1.00 38.94 95 LEU A O 1
ATOM 709 N N . GLY A 1 96 ? 7.847 23.770 23.630 1.00 33.69 96 GLY A N 1
ATOM 710 C CA . GLY A 1 96 ? 7.372 22.775 24.569 1.00 36.24 96 GLY A CA 1
ATOM 711 C C . GLY A 1 96 ? 5.966 23.083 25.033 1.00 37.46 96 GLY A C 1
ATOM 712 O O . GLY A 1 96 ? 5.032 23.075 24.246 1.00 33.75 96 GLY A O 1
ATOM 713 N N . ASP A 1 97 ? 5.842 23.361 26.320 1.00 41.70 97 ASP A N 1
ATOM 714 C CA . ASP A 1 97 ? 4.584 23.727 26.964 1.00 45.46 97 ASP A CA 1
ATOM 715 C C . ASP A 1 97 ? 3.671 24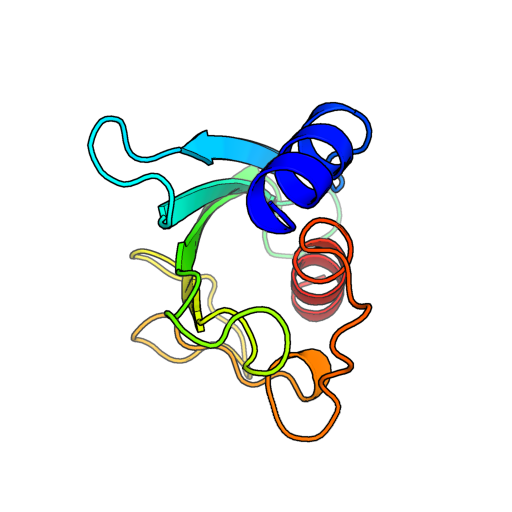.716 26.205 1.00 43.80 97 ASP A C 1
ATOM 716 O O . ASP A 1 97 ? 2.448 24.599 26.271 1.00 43.53 97 ASP A O 1
ATOM 721 N N . ASP A 1 98 ? 4.253 25.697 25.518 1.00 39.73 98 ASP A N 1
ATOM 722 C CA . ASP A 1 98 ? 3.442 26.697 24.799 1.00 37.76 98 ASP A CA 1
ATOM 723 C C . ASP A 1 98 ? 3.401 26.471 23.283 1.00 33.94 98 ASP A C 1
ATOM 724 O O . ASP A 1 98 ? 3.019 27.379 22.526 1.00 30.12 98 ASP A O 1
ATOM 729 N N . TYR A 1 99 ? 3.791 25.268 22.848 1.00 32.52 99 TYR A N 1
ATOM 730 C CA . TYR A 1 99 ? 3.730 24.922 21.449 1.00 29.78 99 TYR A CA 1
ATOM 731 C C . TYR A 1 99 ? 2.290 24.944 20.965 1.00 30.18 99 TYR A C 1
ATOM 732 O O . TYR A 1 99 ? 1.371 24.468 21.647 1.00 30.96 99 TYR A O 1
ATOM 741 N N . ASN A 1 100 ? 2.106 25.508 19.787 1.00 28.15 100 ASN A N 1
ATOM 742 C CA . ASN A 1 100 ? 0.825 25.523 19.122 1.00 28.49 100 ASN A CA 1
ATOM 743 C C . ASN A 1 100 ? 1.108 24.889 17.765 1.00 30.05 100 ASN A C 1
ATOM 744 O O . ASN A 1 100 ? 2.059 25.303 17.106 1.00 29.85 100 ASN A O 1
ATOM 749 N N . PRO A 1 101 ? 0.290 23.886 17.328 1.00 28.25 101 PRO A N 1
ATOM 750 C CA . PRO A 1 101 ? 0.625 23.196 16.070 1.00 26.56 101 PRO A CA 1
ATOM 751 C C . PRO A 1 101 ? 0.526 24.102 14.836 1.00 26.56 101 PRO A C 1
ATOM 752 O O . PRO A 1 101 ? 0.934 23.682 13.738 1.00 26.31 101 PRO A O 1
ATOM 756 N N . SER A 1 102 ? 0.010 25.330 15.001 1.00 26.69 102 SER A N 1
ATOM 757 C CA . SER A 1 102 ? -0.032 26.308 13.882 1.00 29.50 102 SER A CA 1
ATOM 758 C C . SER A 1 102 ? 1.236 27.145 13.718 1.00 29.92 102 SER A C 1
ATOM 759 O O . SER A 1 102 ? 1.390 27.848 12.719 1.00 28.51 102 SER A O 1
ATOM 762 N N A LEU A 1 103 ? 2.138 27.042 14.694 0.50 27.97 103 LEU A N 1
ATOM 763 N N B LEU A 1 103 ? 2.127 27.097 14.699 0.50 28.23 103 LEU A N 1
ATOM 764 C CA A LEU A 1 103 ? 3.450 27.683 14.635 0.50 26.32 103 LEU A CA 1
ATOM 765 C CA B LEU A 1 103 ? 3.361 27.866 14.611 0.50 26.80 103 LEU A CA 1
ATOM 766 C C A LEU A 1 103 ? 4.125 27.365 13.291 0.50 22.99 103 LEU A C 1
ATOM 767 C C B LEU A 1 103 ? 4.181 27.421 13.389 0.50 24.32 103 LEU A C 1
ATOM 768 O O A LEU A 1 103 ? 4.173 26.195 12.876 0.50 18.73 103 LEU A O 1
ATOM 769 O O B LEU A 1 103 ? 4.389 26.227 13.161 0.50 21.07 103 LEU A O 1
ATOM 778 N N . SER A 1 104 ? 4.602 28.408 12.610 1.00 26.43 104 SER A N 1
ATOM 779 C CA . SER A 1 104 ? 5.453 28.218 11.442 1.00 25.47 104 SER A CA 1
ATOM 780 C C . SER A 1 104 ? 6.889 27.959 11.882 1.00 23.77 104 SER A C 1
ATOM 781 O O . SER A 1 104 ? 7.335 28.468 12.927 1.00 18.82 104 SER A O 1
ATOM 784 N N . ILE A 1 105 ? 7.647 27.207 11.081 1.00 23.88 105 ILE A N 1
ATOM 785 C CA . ILE A 1 105 ? 9.064 26.995 11.412 1.00 20.73 105 ILE A CA 1
ATOM 786 C C . ILE A 1 105 ? 9.842 28.320 11.312 1.00 21.56 105 ILE A C 1
ATOM 787 O O . ILE A 1 105 ? 10.717 28.609 12.127 1.00 21.69 105 ILE A O 1
ATOM 792 N N . SER A 1 106 ? 9.556 29.100 10.281 1.00 20.32 106 SER A N 1
ATOM 793 C CA . SER A 1 106 ? 10.121 30.441 10.186 1.00 23.22 106 SER A CA 1
ATOM 794 C C . SER A 1 106 ? 9.950 31.263 11.507 1.00 23.71 106 SER A C 1
ATOM 795 O O . SER A 1 106 ? 10.909 31.850 12.008 1.00 22.13 106 SER A O 1
ATOM 798 N N . GLY A 1 107 ? 8.730 31.291 12.053 1.00 21.48 107 GLY A N 1
ATOM 799 C CA . GLY A 1 107 ? 8.426 32.014 13.306 1.00 20.51 107 GLY A CA 1
ATOM 800 C C . GLY A 1 107 ? 9.145 31.403 14.514 1.00 18.66 107 GLY A C 1
ATOM 801 O O . GLY A 1 107 ? 9.563 32.134 15.425 1.00 20.60 107 GLY A O 1
ATOM 802 N N A LEU A 1 108 ? 9.268 30.081 14.523 0.50 20.41 108 LEU A N 1
ATOM 803 N N B LEU A 1 108 ? 9.277 30.074 14.549 0.50 19.72 108 LEU A N 1
ATOM 804 C CA A LEU A 1 108 ? 10.000 29.403 15.591 0.50 20.05 108 LEU A CA 1
ATOM 805 C CA B LEU A 1 108 ? 10.033 29.435 15.655 0.50 18.26 108 LEU A CA 1
ATOM 806 C C A LEU A 1 108 ? 11.456 29.866 15.613 0.50 21.35 108 LEU A C 1
ATOM 807 C C B LEU A 1 108 ? 11.485 29.877 15.629 0.50 20.39 108 LEU A C 1
ATOM 808 O O A LEU A 1 108 ? 11.967 30.245 16.656 0.50 18.53 108 LEU A O 1
ATOM 809 O O B LEU A 1 108 ? 12.025 30.261 16.654 0.50 17.42 108 LEU A O 1
ATOM 818 N N . VAL A 1 109 ? 12.105 29.849 14.440 1.00 18.76 109 VAL A N 1
ATOM 819 C CA . VAL A 1 109 ? 13.480 30.312 14.293 1.00 17.89 109 VAL A CA 1
ATOM 820 C C . VAL A 1 109 ? 13.593 31.802 14.642 1.00 20.31 109 VAL A C 1
ATOM 821 O O . VAL A 1 109 ? 14.522 32.225 15.332 1.00 19.99 109 VAL A O 1
ATOM 825 N N . LEU A 1 110 ? 12.637 32.619 14.186 1.00 20.72 110 LEU A N 1
ATOM 826 C CA . LEU A 1 110 ? 12.692 34.044 14.547 1.00 21.81 110 LEU A CA 1
ATOM 827 C C . LEU A 1 110 ? 12.592 34.257 16.086 1.00 22.67 110 LEU A C 1
ATOM 828 O O . LEU A 1 110 ? 13.266 35.133 16.640 1.00 24.23 110 LEU A O 1
ATOM 833 N N . SER A 1 111 ? 11.750 33.479 16.751 1.00 22.37 111 SER A N 1
ATOM 834 C CA . SER A 1 111 ? 11.656 33.545 18.229 1.00 25.32 111 SER A CA 1
ATOM 835 C C . SER A 1 111 ? 12.966 33.159 18.916 1.00 24.74 111 SER A C 1
ATOM 836 O O . SER A 1 111 ? 13.310 33.719 19.968 1.00 27.43 111 SER A O 1
ATOM 839 N N . ILE A 1 112 ? 13.691 32.216 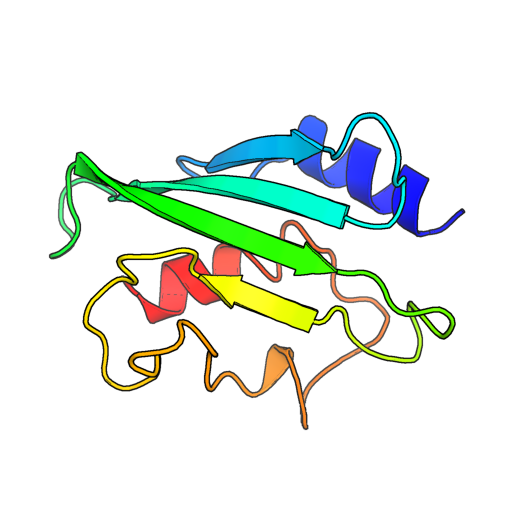18.325 1.00 23.36 112 ILE A N 1
ATOM 840 C CA . ILE A 1 112 ? 15.005 31.799 18.865 1.00 24.23 112 ILE A CA 1
ATOM 841 C C . ILE A 1 112 ? 15.970 32.936 18.678 1.00 24.93 112 ILE A C 1
ATOM 842 O O . ILE A 1 112 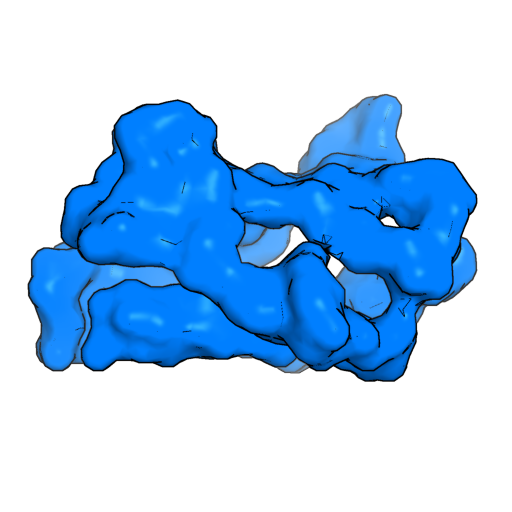? 16.703 33.290 19.588 1.00 25.92 112 ILE A O 1
ATOM 847 N N . ILE A 1 113 ? 15.929 33.565 17.504 1.00 25.32 113 ILE A N 1
ATOM 848 C CA . ILE A 1 113 ? 16.845 34.657 17.221 1.00 27.81 113 ILE A CA 1
ATOM 849 C C . ILE A 1 113 ? 16.519 35.800 18.180 1.00 29.98 113 ILE A C 1
ATOM 850 O O . ILE A 1 113 ? 17.409 36.427 18.732 1.00 29.43 113 ILE A O 1
ATOM 855 N N . SER A 1 114 ? 15.229 36.047 18.385 1.00 28.98 114 SER A N 1
ATOM 856 C CA . SER A 1 114 ? 14.798 37.031 19.381 1.00 31.50 114 SER A CA 1
ATOM 857 C C . SER A 1 114 ? 15.367 36.738 20.781 1.00 32.37 114 SER A C 1
ATOM 858 O O . SER A 1 114 ? 15.944 37.648 21.434 1.00 31.37 114 SER A O 1
ATOM 861 N N . MET A 1 115 ? 15.194 35.490 21.235 1.00 30.55 115 MET A N 1
ATOM 862 C CA . MET A 1 115 ? 15.722 35.019 22.547 1.00 34.47 115 MET A CA 1
ATOM 863 C C . MET A 1 115 ? 17.217 35.308 22.661 1.00 34.88 115 MET A C 1
ATOM 864 O O . MET A 1 115 ? 17.666 35.893 23.641 1.00 35.56 115 MET A O 1
ATOM 869 N N . LEU A 1 116 ? 17.970 34.944 21.629 1.00 36.76 116 LEU A N 1
ATOM 870 C CA . LEU A 1 116 ? 19.411 35.200 21.582 1.00 36.13 116 LEU A CA 1
ATOM 871 C C . LEU A 1 116 ? 19.728 36.673 21.630 1.00 40.97 116 LEU A C 1
ATOM 872 O O . LEU A 1 116 ? 20.644 37.090 22.366 1.00 40.49 116 LEU A O 1
ATOM 877 N N . SER A 1 117 ? 18.989 37.461 20.835 1.00 40.32 117 SER A N 1
ATOM 878 C CA . SER A 1 117 ? 19.204 38.895 20.767 1.00 41.00 117 SER A CA 1
ATOM 879 C C . SER A 1 117 ? 18.576 39.571 21.987 1.00 42.52 117 SER A C 1
ATOM 880 O O . SER A 1 117 ? 18.633 40.790 22.133 1.00 46.21 117 SER A O 1
#

Secondary structure (DSSP, 8-state):
-HHHHHHHHHHHSPPTTEEEEE-TT-TTEEEEEEEPPTTSTTTT-EEEEEEE--TTTTTSPPEEEEPSSPP-BTTB-TTSBB--GGGTTT--TT--HHHHHHHHHHHH-

Nearest PDB structures (foldseek):
  2fo3-assembly1_A  TM=1.009E+00  e=8.886E-23  Plasmodium vivax
  2h2y-assembly1_A  TM=9.960E-01  e=1.360E-18  Plasmodium falciparum 3D7
  2h2y-assembly2_B  TM=9.935E-01  e=3.966E-18  Plasmodium falciparum 3D7
  5a31-assembly1_Q  TM=9.449E-01  e=4.945E-10  Homo sapiens
  2f4z-assembly1_A  TM=9.096E-01  e=1.791E-08  Toxoplasma gondii

Foldseek 3Di:
DVLVVLVVVCVVPPAPQKDKDADPPDSFKIKIWHQQDDPAPRHRPIKIKIWGADPPPPVQAIFIFIDPPEDDDPQADRRRGGDDCCNPVVPDSPDRPRNVVNVVSVRRD

Organism: Plasmodium vivax (strain Salvador I) (NCBI:txid126793)

InterPro domains:
  IPR000608 Ubiquitin-conjugating (UBC), catalytic core domain [PF00179] (75-194)
  IPR000608 Ubiquitin-conjugating (UBC), catalytic core domain [PS50127] (71-215)
  IPR016135 Ubiquitin-conjugating enzyme/RWD-like [G3DSA:3.10.110.10] (70-215)
  IPR016135 Ubiquitin-conjugating enzyme/RWD-like [SSF54495] (62-184)
  IPR050113 Ubiquitin-conjugating enzyme E2-like [PTHR24067] (70-188)

B-factor: mean 32.25, std 7.9, range [16.49, 57.86]